Protein AF-A0A4V3IND4-F1 (afdb_monomer_lite)

Foldseek 3Di:
DDDDPVVVVVVVVVVVVVVDPPDDPDDDDDDDDPVVVVVVLVVCCVVVVDPVVSCVVVQDDDDPDDDDDDGHDDDDDDDDDDPVVVVVLVVVCVVVVHDDSVVVVVVVVVVVCVVPVVPD

Secondary structure (DSSP, 8-state):
-PPPHHHHHHHHHHHHHHSS---PPPP-----HHHHHHHHHHHHHHHHSSHHHHHHHHSSS---SSSS--SSSPP-------HHHHHHHHHHHHHTT-S-HHHHHHHHHHHHHHHH----

pLDDT: mean 79.07, std 14.42, range [40.28, 96.0]

Structure (mmCIF, N/CA/C/O backbone):
data_AF-A0A4V3IND4-F1
#
_entry.id   AF-A0A4V3IND4-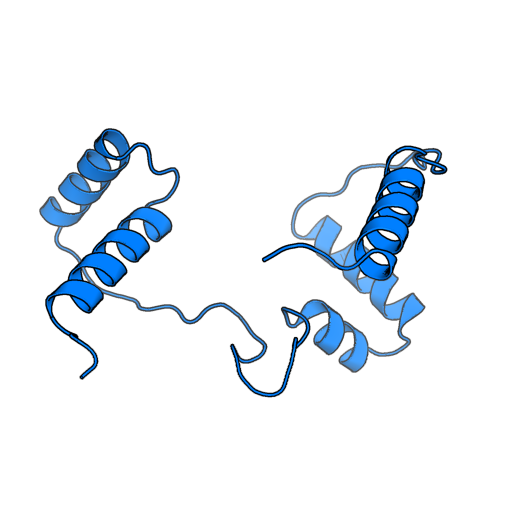F1
#
loop_
_atom_site.group_PDB
_atom_site.id
_atom_site.type_symbol
_atom_site.label_atom_id
_atom_site.label_alt_id
_atom_site.label_comp_id
_atom_site.label_asym_id
_atom_site.label_entity_id
_atom_site.label_seq_id
_atom_site.pdbx_PDB_ins_code
_atom_site.Cartn_x
_atom_site.Cartn_y
_atom_site.Cartn_z
_atom_site.occupancy
_atom_site.B_iso_or_equiv
_atom_site.auth_seq_id
_atom_site.auth_comp_id
_atom_site.auth_asym_id
_atom_site.auth_atom_id
_atom_site.pdbx_PDB_model_num
ATOM 1 N N . MET A 1 1 ? 19.180 -15.871 16.665 1.00 48.81 1 MET A N 1
ATOM 2 C CA . MET A 1 1 ? 19.757 -16.673 15.565 1.00 48.81 1 MET A CA 1
ATOM 3 C C . MET A 1 1 ? 21.044 -16.006 15.119 1.00 48.81 1 MET A C 1
ATOM 5 O O . MET A 1 1 ? 20.999 -14.844 14.740 1.00 48.81 1 MET A O 1
ATOM 9 N N . THR A 1 2 ? 22.182 -16.681 15.240 1.00 72.56 2 THR A N 1
ATOM 10 C CA . THR A 1 2 ? 23.489 -16.170 14.804 1.00 72.56 2 THR A CA 1
ATOM 11 C C . THR A 1 2 ? 23.744 -16.592 13.360 1.00 72.56 2 THR A C 1
ATOM 13 O O . THR A 1 2 ? 23.618 -17.767 13.024 1.00 72.56 2 THR A O 1
ATOM 16 N N . LEU A 1 3 ? 24.062 -15.628 12.493 1.00 77.19 3 LEU A N 1
ATOM 17 C CA . LEU A 1 3 ? 24.389 -15.899 11.093 1.00 77.19 3 LEU A CA 1
ATOM 18 C C . LEU A 1 3 ? 25.654 -16.749 10.976 1.00 77.19 3 LEU A C 1
ATOM 20 O O . LEU A 1 3 ? 26.614 -16.552 11.724 1.00 77.19 3 LEU A O 1
ATOM 24 N N . THR A 1 4 ? 25.664 -17.669 10.011 1.00 89.19 4 THR A N 1
ATOM 25 C CA . THR A 1 4 ? 26.845 -18.488 9.727 1.00 89.19 4 THR A CA 1
ATOM 26 C C . THR A 1 4 ? 27.971 -17.621 9.158 1.00 89.19 4 THR A C 1
ATOM 28 O O . THR A 1 4 ? 27.721 -16.579 8.551 1.00 89.19 4 THR A O 1
ATOM 31 N N . LYS A 1 5 ? 29.232 -18.050 9.305 1.00 83.75 5 LYS A N 1
ATOM 32 C CA . LYS A 1 5 ? 30.391 -17.321 8.747 1.00 83.75 5 LYS A CA 1
ATOM 33 C C . LYS A 1 5 ? 30.275 -17.104 7.232 1.00 83.75 5 LYS A C 1
ATOM 35 O O . LYS A 1 5 ? 30.647 -16.051 6.729 1.00 83.75 5 LYS A O 1
ATOM 40 N N . LYS A 1 6 ? 29.699 -18.077 6.519 1.00 87.56 6 LYS A N 1
ATOM 41 C CA . LYS A 1 6 ? 29.449 -17.997 5.074 1.00 87.56 6 LYS A CA 1
ATOM 42 C C . LYS A 1 6 ? 28.424 -16.914 4.736 1.00 87.56 6 LYS A C 1
ATOM 44 O O . LYS A 1 6 ? 28.612 -16.182 3.769 1.00 87.56 6 LYS A O 1
ATOM 49 N N . ASP A 1 7 ? 27.370 -16.794 5.539 1.00 88.31 7 ASP A N 1
ATOM 50 C CA . ASP A 1 7 ? 26.369 -15.745 5.351 1.00 88.31 7 ASP A CA 1
ATOM 51 C C . ASP A 1 7 ? 26.950 -14.371 5.670 1.00 88.31 7 ASP A C 1
ATOM 53 O O . ASP A 1 7 ? 26.746 -13.440 4.902 1.00 88.31 7 ASP A O 1
ATOM 57 N N . GLN A 1 8 ? 27.736 -14.251 6.744 1.00 87.25 8 GLN A N 1
ATOM 58 C CA . GLN A 1 8 ? 28.424 -13.003 7.091 1.00 87.25 8 GLN A CA 1
ATOM 59 C C . GLN A 1 8 ? 29.329 -12.521 5.955 1.00 87.25 8 GLN A C 1
ATOM 61 O O . GLN A 1 8 ? 29.290 -11.349 5.596 1.00 87.25 8 GLN A O 1
ATOM 66 N N . GLU A 1 9 ? 30.103 -13.419 5.346 1.00 89.94 9 GLU A N 1
ATOM 67 C CA . GLU A 1 9 ? 30.986 -13.056 4.240 1.00 89.94 9 GLU A CA 1
ATOM 68 C C . GLU A 1 9 ? 30.219 -12.742 2.950 1.00 89.94 9 GLU A C 1
ATOM 70 O O . GLU A 1 9 ? 30.574 -11.815 2.224 1.00 89.94 9 GLU A O 1
ATOM 75 N N . ARG A 1 10 ? 29.112 -13.448 2.689 1.00 87.88 10 ARG A N 1
ATOM 76 C CA . ARG A 1 10 ? 28.207 -13.124 1.580 1.00 87.88 10 ARG A CA 1
ATOM 77 C C . ARG A 1 10 ? 27.582 -11.740 1.754 1.00 87.88 10 ARG A C 1
ATOM 79 O O . ARG A 1 10 ? 27.561 -10.973 0.798 1.00 87.88 10 ARG A O 1
ATOM 86 N N . TYR A 1 11 ? 27.094 -11.415 2.951 1.00 89.31 11 TYR A N 1
ATOM 87 C CA . TYR A 1 11 ? 26.534 -10.096 3.242 1.00 89.31 11 TYR A CA 1
ATOM 88 C C . TYR A 1 11 ? 27.591 -9.001 3.169 1.00 89.31 11 TYR A C 1
ATOM 90 O O . TYR A 1 11 ? 27.303 -7.932 2.646 1.00 89.31 11 TYR A O 1
ATOM 98 N N . ARG A 1 12 ? 28.823 -9.286 3.602 1.00 87.69 12 ARG A N 1
ATOM 99 C CA . ARG A 1 12 ? 29.948 -8.359 3.469 1.00 87.69 12 ARG A CA 1
ATOM 100 C C . ARG A 1 12 ? 30.251 -8.027 2.008 1.00 87.69 12 ARG A C 1
ATOM 102 O O . ARG A 1 12 ? 30.333 -6.857 1.671 1.00 87.69 12 ARG A O 1
ATOM 109 N N . ARG A 1 13 ? 30.328 -9.035 1.131 1.00 85.38 13 ARG A N 1
ATOM 110 C CA . ARG A 1 13 ? 30.554 -8.811 -0.310 1.00 85.38 13 ARG A CA 1
ATOM 111 C C . ARG A 1 13 ? 29.417 -8.041 -0.977 1.00 85.38 13 ARG A C 1
ATOM 113 O O . ARG A 1 13 ? 29.670 -7.239 -1.865 1.00 85.38 13 ARG A O 1
ATOM 120 N N . LEU A 1 14 ? 28.170 -8.295 -0.575 1.00 84.88 14 LEU A N 1
ATOM 121 C CA . LEU A 1 14 ? 27.023 -7.533 -1.077 1.00 84.88 14 LEU A CA 1
ATOM 122 C C . LEU A 1 14 ? 27.075 -6.073 -0.613 1.00 84.88 14 LEU A C 1
ATOM 124 O O . LEU A 1 14 ? 26.816 -5.188 -1.414 1.00 84.88 14 LEU A O 1
ATOM 128 N N . ALA A 1 15 ? 27.456 -5.823 0.641 1.00 85.38 15 ALA A N 1
ATOM 129 C CA . ALA A 1 15 ? 27.633 -4.467 1.154 1.00 85.38 15 ALA A CA 1
ATOM 130 C C . ALA A 1 15 ? 28.748 -3.715 0.408 1.00 85.38 15 ALA A C 1
ATOM 132 O O . ALA A 1 15 ? 28.530 -2.594 -0.031 1.00 85.38 15 ALA A O 1
ATOM 133 N N . GLU A 1 16 ? 29.896 -4.355 0.173 1.00 83.75 16 GLU A N 1
ATOM 134 C CA . GLU A 1 16 ? 31.012 -3.765 -0.586 1.00 83.75 16 GLU A CA 1
ATOM 135 C C . GLU A 1 16 ? 30.627 -3.409 -2.036 1.00 83.75 16 GLU A C 1
ATOM 137 O O . GLU A 1 16 ? 31.095 -2.405 -2.568 1.00 83.75 16 GLU A O 1
ATOM 142 N N . LEU A 1 17 ? 29.754 -4.197 -2.677 1.00 76.69 17 LEU A N 1
ATOM 143 C CA . LEU A 1 17 ? 29.242 -3.903 -4.023 1.00 76.69 17 LEU A CA 1
ATOM 144 C C . LEU A 1 17 ? 28.295 -2.694 -4.053 1.00 76.69 17 LEU A C 1
ATOM 146 O O . LEU A 1 17 ? 28.318 -1.938 -5.018 1.00 76.69 17 LEU A O 1
ATOM 150 N N . GLU A 1 18 ? 27.475 -2.510 -3.018 1.00 74.12 18 GLU A N 1
ATOM 151 C CA . GLU A 1 18 ? 26.533 -1.385 -2.913 1.00 74.12 18 GLU A CA 1
ATOM 152 C C . GLU A 1 18 ? 27.230 -0.084 -2.468 1.00 74.12 18 GLU A C 1
ATOM 154 O O . GLU A 1 18 ? 26.861 1.007 -2.901 1.00 74.12 18 GLU A O 1
ATOM 159 N N . GLU A 1 19 ? 28.270 -0.180 -1.631 1.00 77.25 19 GLU A N 1
ATOM 160 C CA . GLU A 1 19 ? 29.057 0.964 -1.143 1.00 77.25 19 GLU A CA 1
ATOM 161 C C . GLU A 1 19 ? 29.993 1.560 -2.206 1.00 77.25 19 GLU A C 1
ATOM 163 O O . GLU A 1 19 ? 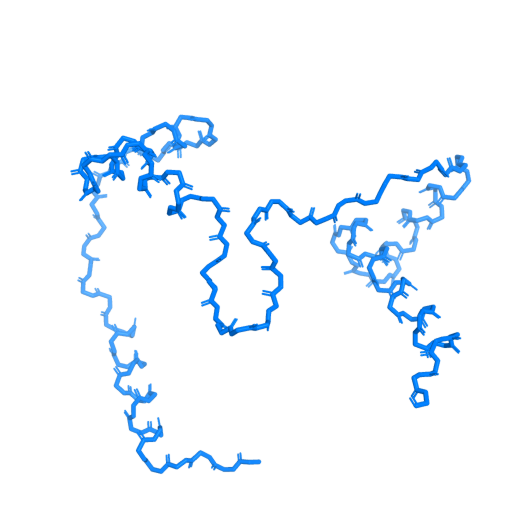30.556 2.641 -2.013 1.00 77.25 19 GLU A O 1
ATOM 168 N N . HIS A 1 20 ? 30.189 0.875 -3.332 1.00 69.56 20 HIS A N 1
ATOM 169 C CA . HIS A 1 20 ? 30.952 1.372 -4.473 1.00 69.56 20 HIS A CA 1
ATOM 170 C C . HIS A 1 20 ? 30.005 1.580 -5.654 1.00 69.56 20 HIS A C 1
ATOM 172 O O . HIS A 1 20 ? 29.852 0.676 -6.479 1.00 69.56 20 HIS A O 1
ATOM 178 N N . PRO A 1 21 ? 29.363 2.761 -5.762 1.00 60.97 21 PRO A N 1
ATOM 179 C CA . PRO A 1 21 ? 28.511 3.085 -6.894 1.00 60.97 21 PRO A CA 1
ATOM 180 C C . PRO A 1 21 ? 29.380 3.233 -8.148 1.00 60.97 21 PRO A C 1
ATOM 182 O O . PRO A 1 21 ? 29.750 4.329 -8.562 1.00 60.97 21 PRO A O 1
ATOM 185 N N . ASN A 1 22 ? 29.701 2.108 -8.781 1.00 63.91 22 ASN A N 1
ATOM 186 C CA . ASN A 1 22 ? 30.363 2.040 -10.079 1.00 63.91 22 ASN A CA 1
ATOM 187 C C . ASN A 1 22 ? 29.332 2.303 -11.186 1.00 63.91 22 ASN A C 1
ATOM 189 O O . ASN A 1 22 ? 29.144 1.501 -12.097 1.00 63.91 22 ASN A O 1
ATOM 193 N N . GLY A 1 23 ? 28.621 3.420 -11.065 1.00 59.72 23 GLY A N 1
ATOM 194 C CA . GLY A 1 23 ? 27.617 3.869 -12.010 1.00 59.72 23 GLY A CA 1
ATOM 195 C C . GLY A 1 23 ? 27.727 5.373 -12.162 1.00 59.72 23 GLY A C 1
ATOM 196 O O . GLY A 1 23 ? 27.299 6.130 -11.295 1.00 59.72 23 GLY A O 1
ATOM 197 N N . THR A 1 24 ? 28.299 5.828 -13.271 1.00 66.25 24 THR A N 1
ATOM 198 C CA . THR A 1 24 ? 28.072 7.198 -13.721 1.00 66.25 24 THR A CA 1
ATOM 199 C C . THR A 1 24 ? 26.609 7.306 -14.124 1.00 66.25 24 THR A C 1
ATOM 201 O O . THR A 1 24 ? 26.147 6.581 -15.006 1.00 66.25 24 THR A O 1
ATOM 204 N N . SER A 1 25 ? 25.866 8.189 -13.453 1.00 62.28 25 SER A N 1
ATOM 205 C CA . SER A 1 25 ? 24.480 8.460 -13.829 1.00 62.28 25 SER A CA 1
ATOM 206 C C . SER A 1 25 ? 24.460 8.916 -15.284 1.00 62.28 25 SER A C 1
ATOM 208 O O . SER A 1 25 ? 25.161 9.859 -15.659 1.00 62.28 25 SER A O 1
ATOM 210 N N . THR A 1 26 ? 23.709 8.211 -16.119 1.00 66.56 26 THR A N 1
ATOM 211 C CA . THR A 1 26 ? 23.536 8.595 -17.516 1.00 66.56 26 THR A CA 1
ATOM 212 C C . THR A 1 26 ? 22.709 9.874 -17.530 1.00 66.56 26 THR A C 1
ATOM 214 O O . THR A 1 26 ? 21.646 9.944 -16.915 1.00 66.56 26 THR A O 1
ATOM 217 N N . THR A 1 27 ? 23.208 10.918 -18.186 1.00 72.50 27 THR A N 1
ATOM 218 C CA . THR A 1 27 ? 22.450 12.158 -18.369 1.00 72.50 27 THR A CA 1
ATOM 219 C C . THR A 1 27 ? 21.203 11.863 -19.195 1.00 72.50 27 THR A C 1
ATOM 221 O O . THR A 1 27 ? 21.321 11.300 -20.283 1.00 72.50 27 THR A O 1
ATOM 224 N N . GLY A 1 28 ? 20.031 12.253 -18.702 1.00 73.12 28 GLY A N 1
ATOM 225 C CA . GLY A 1 28 ? 18.761 12.049 -19.388 1.00 73.12 28 GLY A CA 1
ATOM 226 C C . GLY A 1 28 ? 17.637 12.852 -18.747 1.00 73.12 28 GLY A C 1
ATOM 227 O O . GLY A 1 28 ? 17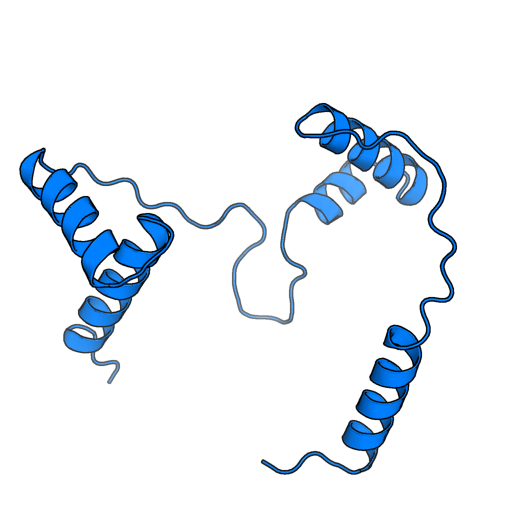.755 13.312 -17.608 1.00 73.12 28 GLY A O 1
ATOM 228 N N . GLU A 1 29 ? 16.550 13.030 -19.491 1.00 77.19 29 GLU A N 1
ATOM 229 C CA . GLU A 1 29 ? 15.323 13.618 -18.965 1.00 77.19 29 GLU A CA 1
ATOM 230 C C . GLU A 1 29 ? 14.587 12.593 -18.095 1.00 77.19 29 GLU A C 1
ATOM 232 O O . GLU A 1 29 ? 14.474 11.412 -18.426 1.00 77.19 29 GLU A O 1
ATOM 237 N N . SER A 1 30 ? 14.114 13.038 -16.931 1.00 76.75 30 SER A N 1
ATOM 238 C CA . SER A 1 30 ? 13.320 12.192 -16.044 1.00 76.75 30 SER A CA 1
ATOM 239 C C . SER A 1 30 ? 11.857 12.262 -16.463 1.00 76.75 30 SER A C 1
ATOM 241 O O . SER A 1 30 ? 11.192 13.264 -16.218 1.00 76.75 30 SER A O 1
ATOM 243 N N . HIS A 1 31 ? 11.347 11.188 -17.059 1.00 79.56 31 HIS A N 1
ATOM 244 C CA . HIS A 1 31 ? 9.923 11.062 -17.373 1.00 79.56 31 HIS A CA 1
ATOM 245 C C . HIS A 1 31 ? 9.144 10.576 -16.146 1.00 79.56 31 HIS A C 1
ATOM 247 O O . HIS A 1 31 ? 9.693 9.898 -15.268 1.00 79.56 31 HIS A O 1
ATOM 253 N N . HIS A 1 32 ? 7.857 10.915 -16.060 1.00 76.12 32 HIS A N 1
ATOM 254 C CA . HIS A 1 32 ? 7.008 10.603 -14.906 1.00 76.12 32 HIS A CA 1
ATOM 255 C C . HIS A 1 32 ? 5.654 10.032 -15.343 1.00 76.12 32 HIS A C 1
ATOM 257 O O . HIS A 1 32 ? 5.193 10.265 -16.458 1.00 76.12 32 HIS A O 1
ATOM 263 N N . GLY A 1 33 ? 5.002 9.285 -14.448 1.00 79.88 33 GLY A N 1
ATOM 264 C CA . GLY A 1 33 ? 3.650 8.770 -14.674 1.00 79.88 33 GLY A CA 1
ATOM 265 C C . GLY A 1 33 ? 3.540 7.866 -15.905 1.00 79.88 33 GLY A C 1
ATOM 266 O O . GLY A 1 33 ? 4.361 6.969 -16.103 1.00 79.88 33 GLY A O 1
ATOM 267 N N . ASP A 1 34 ? 2.513 8.101 -16.719 1.00 76.75 34 ASP A N 1
ATOM 268 C CA . ASP A 1 34 ? 2.187 7.266 -17.881 1.00 76.75 34 ASP A CA 1
ATOM 269 C C . ASP A 1 34 ? 3.297 7.265 -18.942 1.00 76.75 34 ASP A C 1
ATOM 271 O O . ASP A 1 34 ? 3.538 6.250 -19.595 1.00 76.75 34 ASP A O 1
ATOM 275 N N . GLU A 1 35 ? 4.026 8.373 -19.067 1.00 76.56 35 GLU A N 1
ATOM 276 C CA . GLU A 1 35 ? 5.134 8.518 -20.010 1.00 76.56 35 GLU A CA 1
ATOM 277 C C . GLU A 1 35 ? 6.332 7.645 -19.609 1.00 76.56 35 GLU A C 1
ATOM 279 O O . GLU A 1 35 ? 6.855 6.879 -20.420 1.00 76.56 35 GLU A O 1
ATOM 284 N N . ALA A 1 36 ? 6.701 7.652 -18.324 1.00 82.69 36 ALA A N 1
ATOM 285 C CA . ALA A 1 36 ? 7.710 6.736 -17.792 1.00 82.69 36 ALA A CA 1
ATOM 286 C C . ALA A 1 36 ? 7.287 5.267 -17.918 1.00 82.69 36 ALA A C 1
ATOM 288 O O . ALA A 1 36 ? 8.114 4.406 -18.223 1.00 82.69 36 ALA A O 1
ATOM 289 N N . ALA A 1 37 ? 6.001 4.969 -17.709 1.00 80.56 37 ALA A N 1
ATOM 290 C CA . ALA A 1 37 ? 5.483 3.614 -17.860 1.00 80.56 37 ALA A CA 1
ATOM 291 C C . ALA A 1 37 ? 5.572 3.121 -19.316 1.00 80.56 37 ALA A C 1
ATOM 293 O O . ALA A 1 37 ? 5.886 1.950 -19.544 1.00 80.56 37 ALA A O 1
ATOM 294 N N . ALA A 1 38 ? 5.336 3.999 -20.295 1.00 84.12 38 ALA A N 1
ATOM 295 C CA . ALA A 1 38 ? 5.469 3.682 -21.715 1.00 84.12 38 ALA A CA 1
ATOM 296 C C . ALA A 1 38 ? 6.933 3.429 -22.113 1.00 84.12 38 ALA A C 1
ATOM 298 O O . ALA A 1 38 ? 7.229 2.403 -22.727 1.00 84.12 38 ALA A O 1
ATOM 299 N N . ILE A 1 39 ? 7.855 4.303 -21.694 1.00 84.81 39 ILE A N 1
ATOM 300 C CA . ILE A 1 39 ? 9.296 4.158 -21.965 1.00 84.81 39 ILE A CA 1
ATOM 301 C C . ILE A 1 39 ? 9.845 2.884 -21.311 1.00 84.81 39 ILE A C 1
ATOM 303 O O . ILE A 1 39 ? 10.535 2.094 -21.956 1.00 84.81 39 ILE A O 1
ATOM 307 N N . GLY A 1 40 ? 9.482 2.630 -20.051 1.00 82.31 40 GLY A N 1
ATOM 308 C CA . GLY A 1 40 ? 9.878 1.415 -19.341 1.00 82.31 40 GLY A CA 1
ATOM 309 C C . GLY A 1 40 ? 9.349 0.140 -20.002 1.00 82.31 40 GLY A C 1
ATOM 310 O O . GLY A 1 40 ? 10.076 -0.847 -20.102 1.00 82.31 40 GLY A O 1
ATOM 311 N N . ARG A 1 41 ? 8.108 0.153 -20.511 1.00 83.81 41 ARG A N 1
ATOM 312 C CA . ARG A 1 41 ? 7.552 -0.971 -21.285 1.00 83.81 41 ARG A CA 1
ATOM 313 C C . ARG A 1 41 ? 8.316 -1.220 -22.577 1.00 83.81 41 ARG A C 1
ATOM 315 O O . ARG A 1 41 ? 8.604 -2.375 -22.869 1.00 83.81 41 ARG A O 1
ATOM 322 N N . HIS A 1 42 ? 8.663 -0.166 -23.311 1.00 86.69 42 HIS A N 1
ATOM 323 C CA . HIS A 1 42 ? 9.438 -0.281 -24.546 1.00 86.69 42 HIS A CA 1
ATOM 324 C C . HIS A 1 42 ? 10.813 -0.914 -24.293 1.00 86.69 42 HIS A C 1
ATOM 326 O O . HIS A 1 42 ? 11.173 -1.887 -24.948 1.00 86.69 42 HIS A O 1
ATOM 332 N N . LEU A 1 43 ? 11.532 -0.440 -23.272 1.00 86.25 43 LEU A N 1
ATOM 333 C CA . LEU A 1 43 ? 12.816 -1.010 -22.844 1.00 86.25 43 LEU A CA 1
ATOM 334 C C . LEU A 1 43 ? 12.712 -2.499 -22.488 1.00 86.25 43 LEU A C 1
ATOM 336 O O . LEU A 1 43 ? 13.552 -3.309 -22.877 1.00 86.25 43 LEU A O 1
ATOM 340 N N . LEU A 1 44 ? 11.668 -2.878 -21.748 1.00 86.12 44 LEU A N 1
ATOM 341 C CA . LEU A 1 44 ? 11.437 -4.277 -21.394 1.00 86.12 44 LEU A CA 1
ATOM 342 C C . LEU A 1 44 ? 11.091 -5.126 -22.618 1.00 86.12 44 LEU A C 1
ATOM 344 O O . LEU A 1 44 ? 11.485 -6.289 -22.672 1.00 86.12 44 LEU A O 1
ATOM 348 N N . LEU A 1 45 ? 10.376 -4.570 -23.594 1.00 89.69 45 LEU A N 1
ATOM 349 C CA . LEU A 1 45 ? 10.043 -5.269 -24.830 1.00 89.69 45 LEU A CA 1
ATOM 350 C C . LEU A 1 45 ? 11.289 -5.524 -25.679 1.00 89.69 45 LEU A C 1
ATOM 352 O O . LEU A 1 45 ? 11.460 -6.640 -26.166 1.00 89.69 45 LEU A O 1
ATOM 356 N N . GLU A 1 46 ? 12.186 -4.544 -25.788 1.00 87.94 46 GLU A N 1
ATOM 357 C CA . GLU A 1 46 ? 13.481 -4.707 -26.459 1.00 87.94 46 GLU A CA 1
ATOM 358 C C . GLU A 1 46 ? 14.348 -5.776 -25.783 1.00 87.94 46 GLU A C 1
ATOM 360 O O . GLU A 1 46 ? 14.965 -6.596 -26.460 1.00 87.94 46 GLU A O 1
ATOM 365 N N . ALA A 1 47 ? 14.361 -5.814 -24.448 1.00 87.50 47 ALA A N 1
ATOM 366 C CA . ALA A 1 47 ? 15.175 -6.765 -23.693 1.00 87.50 47 ALA A CA 1
ATOM 367 C C . ALA A 1 47 ? 14.598 -8.193 -23.664 1.00 87.50 47 ALA A C 1
ATOM 369 O O . ALA A 1 47 ? 15.350 -9.167 -23.667 1.00 87.50 47 ALA A O 1
ATOM 370 N N . LEU A 1 48 ? 13.270 -8.334 -23.586 1.00 86.56 48 LEU A N 1
ATOM 371 C CA . LEU A 1 48 ? 12.587 -9.620 -23.383 1.00 86.56 48 LEU A CA 1
ATOM 372 C C . LEU A 1 48 ? 11.980 -10.201 -24.669 1.00 86.56 48 LEU A C 1
ATOM 374 O O . LEU A 1 48 ? 11.564 -11.361 -24.678 1.00 86.56 48 LEU A O 1
ATOM 378 N N . GLY A 1 49 ? 11.887 -9.407 -25.738 1.00 87.69 49 GLY A N 1
ATOM 379 C CA . GLY A 1 49 ? 11.490 -9.833 -27.081 1.00 87.69 49 GLY A CA 1
ATOM 380 C C . GLY A 1 49 ? 10.018 -10.226 -27.262 1.00 87.69 49 GLY A C 1
ATOM 381 O O . GLY A 1 49 ? 9.640 -10.657 -28.348 1.00 87.69 49 GLY A O 1
ATOM 382 N N . SER A 1 50 ? 9.169 -10.122 -26.231 1.00 88.25 50 SER A N 1
ATOM 383 C CA . SER A 1 50 ? 7.733 -10.409 -26.358 1.00 88.25 50 SER A CA 1
ATOM 384 C C . SER A 1 50 ? 6.872 -9.695 -25.316 1.00 88.25 50 SER A C 1
ATOM 386 O O . SER A 1 50 ? 7.216 -9.636 -24.135 1.00 88.25 50 SER A O 1
ATOM 388 N N . GLU A 1 51 ? 5.688 -9.247 -25.736 1.00 84.44 51 GLU A N 1
ATOM 389 C CA . GLU A 1 51 ? 4.696 -8.597 -24.864 1.00 84.44 51 GLU A CA 1
ATOM 390 C C . GLU A 1 51 ? 4.249 -9.497 -23.701 1.00 84.44 51 GLU A C 1
ATOM 392 O O . GLU A 1 51 ? 4.016 -9.033 -22.587 1.00 84.44 51 GLU A O 1
ATOM 397 N N . ALA A 1 52 ? 4.190 -10.815 -23.917 1.00 80.19 52 ALA A N 1
ATOM 398 C CA . ALA A 1 52 ? 3.849 -11.774 -22.868 1.00 80.19 52 ALA A CA 1
ATOM 399 C C . ALA A 1 52 ? 4.916 -11.830 -21.758 1.00 80.19 52 ALA A C 1
ATOM 401 O O . ALA A 1 52 ? 4.580 -11.927 -20.574 1.00 80.19 52 ALA A O 1
ATOM 402 N N . ALA A 1 53 ? 6.201 -11.745 -22.119 1.00 78.19 53 ALA A N 1
ATOM 403 C CA . ALA A 1 53 ? 7.295 -11.699 -21.154 1.00 78.19 53 ALA A CA 1
ATOM 404 C C . ALA A 1 53 ? 7.323 -10.363 -20.399 1.00 78.19 53 ALA A C 1
ATOM 406 O O . ALA A 1 53 ? 7.525 -10.357 -19.184 1.00 78.19 53 ALA A O 1
ATOM 407 N N . VAL A 1 54 ? 7.035 -9.255 -21.087 1.00 81.31 54 VAL A N 1
ATOM 408 C CA . VAL A 1 54 ? 6.892 -7.927 -20.474 1.00 81.31 54 VAL A CA 1
ATOM 409 C C . VAL A 1 54 ? 5.731 -7.911 -19.480 1.00 81.31 54 VAL A C 1
ATOM 411 O O . VAL A 1 54 ? 5.910 -7.518 -18.330 1.00 81.31 54 VAL A O 1
ATOM 414 N N . ALA A 1 55 ? 4.560 -8.423 -19.861 1.00 77.88 55 ALA A N 1
ATOM 415 C CA . ALA A 1 55 ? 3.407 -8.525 -18.969 1.00 77.88 55 ALA A CA 1
ATOM 416 C C . ALA A 1 55 ? 3.689 -9.415 -17.749 1.00 77.88 55 ALA A C 1
ATOM 418 O O . ALA A 1 55 ? 3.253 -9.095 -16.646 1.00 77.88 55 ALA A O 1
ATOM 419 N N . LYS A 1 56 ? 4.459 -10.498 -17.911 1.00 74.00 56 LYS A N 1
ATOM 420 C CA . LYS A 1 56 ? 4.897 -11.351 -16.796 1.00 74.00 56 LYS A CA 1
ATOM 421 C C . LYS A 1 56 ? 5.892 -10.641 -15.870 1.00 74.00 56 LYS A C 1
ATOM 423 O O . LYS A 1 56 ? 5.816 -10.829 -14.660 1.00 74.00 56 LYS A O 1
ATOM 428 N N . ALA A 1 57 ? 6.802 -9.839 -16.421 1.00 73.12 57 ALA A N 1
ATOM 429 C CA . ALA A 1 57 ? 7.785 -9.076 -15.654 1.00 73.12 57 ALA A CA 1
ATOM 430 C C . ALA A 1 57 ? 7.149 -7.895 -14.897 1.00 73.12 57 ALA A C 1
ATOM 432 O O . ALA A 1 57 ? 7.504 -7.635 -13.751 1.00 73.12 57 ALA A O 1
ATOM 433 N N . ILE A 1 58 ? 6.180 -7.210 -15.514 1.00 74.75 58 ILE A N 1
ATOM 434 C CA . ILE A 1 58 ? 5.447 -6.080 -14.919 1.00 74.75 58 ILE A CA 1
ATOM 435 C C . ILE A 1 58 ? 4.325 -6.564 -13.986 1.00 74.75 58 ILE A C 1
ATOM 437 O O . ILE A 1 58 ? 3.983 -5.887 -13.019 1.00 74.75 58 ILE A O 1
ATOM 441 N N . GLY A 1 59 ? 3.750 -7.739 -14.260 1.00 66.94 59 GLY A N 1
ATOM 442 C CA . GLY A 1 59 ? 2.524 -8.271 -13.652 1.00 66.94 59 GLY A CA 1
ATOM 443 C C . GLY A 1 59 ? 2.577 -8.593 -12.155 1.00 66.94 59 GLY A C 1
ATOM 444 O O . GLY A 1 59 ? 1.583 -9.065 -11.602 1.00 66.94 59 GLY A O 1
ATOM 445 N N . GLY A 1 60 ? 3.692 -8.325 -11.474 1.00 63.47 60 GLY A N 1
ATOM 446 C CA . GLY A 1 60 ? 3.738 -8.253 -10.016 1.00 63.47 60 GLY A CA 1
ATOM 447 C C . GLY A 1 60 ? 4.949 -8.920 -9.371 1.00 63.47 60 GLY A C 1
ATOM 448 O O . GLY A 1 60 ? 5.900 -9.331 -10.031 1.00 63.47 60 GLY A O 1
ATOM 449 N N . ARG A 1 61 ? 4.888 -9.004 -8.033 1.00 49.25 61 ARG A N 1
ATOM 450 C CA . ARG A 1 61 ? 5.962 -9.474 -7.145 1.00 49.25 61 ARG A CA 1
ATOM 451 C C . ARG A 1 61 ? 6.525 -10.830 -7.613 1.00 49.25 61 ARG A C 1
ATOM 453 O O . ARG A 1 61 ? 5.736 -11.747 -7.854 1.00 49.25 61 ARG A O 1
ATOM 460 N N . PRO A 1 62 ? 7.858 -10.992 -7.695 1.00 53.28 62 PRO A N 1
ATOM 461 C CA . PRO A 1 62 ? 8.472 -12.290 -7.954 1.00 53.28 62 PRO A CA 1
ATOM 462 C C . PRO A 1 62 ? 7.998 -13.318 -6.919 1.00 53.28 62 PRO A C 1
ATOM 464 O O . PRO A 1 62 ? 8.023 -13.043 -5.717 1.00 53.28 62 PRO A O 1
ATOM 467 N N . SER A 1 63 ? 7.552 -14.490 -7.380 1.00 47.84 63 SER A N 1
ATOM 468 C CA . SER A 1 63 ? 7.140 -15.586 -6.499 1.00 47.84 63 SER A CA 1
ATOM 469 C C . SER A 1 63 ? 8.368 -16.120 -5.759 1.00 47.84 63 SER A C 1
ATOM 471 O O . SER A 1 63 ? 9.205 -16.820 -6.326 1.00 47.84 63 SER A O 1
ATOM 473 N N . LEU A 1 64 ? 8.489 -15.768 -4.479 1.00 52.06 64 LEU A N 1
ATOM 474 C CA . LEU A 1 64 ? 9.456 -16.365 -3.565 1.00 52.06 64 LEU A CA 1
ATOM 475 C C . LEU A 1 64 ? 8.807 -17.587 -2.904 1.00 52.06 64 LEU A C 1
ATOM 477 O O . LEU A 1 64 ? 8.409 -17.549 -1.745 1.00 52.06 64 LEU A O 1
ATOM 481 N N . GLY A 1 65 ? 8.692 -18.676 -3.663 1.00 40.28 65 GLY A N 1
ATOM 482 C CA . GLY A 1 65 ? 8.347 -19.993 -3.129 1.00 40.28 65 GLY A CA 1
ATOM 483 C C . GLY A 1 65 ? 6.867 -20.379 -3.191 1.00 40.28 65 GLY A C 1
ATOM 484 O O . GLY A 1 65 ? 5.970 -19.563 -3.389 1.00 40.28 65 GLY A O 1
ATOM 485 N N . HIS A 1 66 ? 6.643 -21.685 -3.025 1.00 45.81 66 HIS A N 1
ATOM 486 C CA . HIS A 1 66 ? 5.408 -22.419 -3.323 1.00 45.81 66 HIS A CA 1
ATOM 487 C C . HIS A 1 66 ? 4.149 -22.031 -2.541 1.00 45.81 66 HIS A C 1
ATOM 489 O O . HIS A 1 66 ? 3.110 -22.637 -2.758 1.00 45.81 66 HIS A O 1
ATOM 495 N N . ASN A 1 67 ? 4.197 -21.025 -1.678 1.00 53.06 67 ASN A N 1
ATOM 496 C CA . ASN A 1 67 ? 3.033 -20.511 -0.980 1.00 53.06 67 ASN A CA 1
ATOM 497 C C . ASN A 1 67 ? 3.312 -19.057 -0.630 1.00 53.06 67 ASN A C 1
ATOM 499 O O . ASN A 1 67 ? 4.087 -18.814 0.289 1.00 53.06 67 ASN A O 1
ATOM 503 N N . THR A 1 68 ? 2.718 -18.104 -1.351 1.00 48.53 68 THR A N 1
ATOM 504 C CA . THR A 1 68 ? 2.101 -16.873 -0.811 1.00 48.53 68 THR A CA 1
ATOM 505 C C . THR A 1 68 ? 1.882 -15.824 -1.903 1.00 48.53 68 THR A C 1
ATOM 507 O O . THR A 1 68 ? 2.769 -15.545 -2.699 1.00 48.53 68 THR A O 1
ATOM 510 N N . ALA A 1 69 ? 0.685 -15.228 -1.865 1.00 46.25 69 ALA A N 1
ATOM 511 C CA . ALA A 1 69 ? 0.215 -14.076 -2.636 1.00 46.25 69 ALA A CA 1
ATOM 512 C C . ALA A 1 69 ? 0.334 -14.219 -4.163 1.00 46.25 69 ALA A C 1
ATOM 514 O O . ALA A 1 69 ? 1.382 -13.985 -4.759 1.00 46.25 69 ALA A O 1
ATOM 515 N N . GLY A 1 70 ? -0.786 -14.585 -4.792 1.00 45.03 70 GLY A N 1
ATOM 516 C CA . GLY A 1 70 ? -0.905 -14.651 -6.243 1.00 45.03 70 GLY A CA 1
ATOM 517 C C . GLY A 1 70 ? -0.423 -13.371 -6.930 1.00 45.03 70 GLY A C 1
ATOM 518 O O . GLY A 1 70 ? -0.580 -12.267 -6.410 1.00 45.03 70 GLY A O 1
ATOM 519 N N . HIS A 1 71 ? 0.173 -13.555 -8.106 1.00 43.19 71 HIS A N 1
ATOM 520 C CA . HIS A 1 71 ? 0.470 -12.482 -9.046 1.00 43.19 71 HIS A CA 1
ATOM 521 C C . HIS A 1 71 ? -0.767 -11.594 -9.266 1.00 43.19 71 HIS A C 1
ATOM 523 O O . HIS A 1 71 ? -1.873 -12.109 -9.439 1.00 43.19 71 HIS A O 1
ATOM 529 N N . GLY A 1 72 ? -0.576 -10.272 -9.267 1.00 54.28 72 GLY A N 1
ATOM 530 C CA . GLY A 1 72 ? -1.637 -9.293 -9.504 1.00 54.28 72 GLY A CA 1
ATOM 531 C C . GLY A 1 72 ? -1.710 -8.171 -8.467 1.00 54.28 72 GLY A C 1
ATOM 532 O O . GLY A 1 72 ? -0.948 -8.115 -7.501 1.00 54.28 72 GLY A O 1
ATOM 533 N N . SER A 1 73 ? -2.639 -7.241 -8.696 1.00 57.50 73 SER A N 1
ATOM 534 C CA . SER A 1 73 ? -2.956 -6.149 -7.773 1.00 57.50 73 SER A CA 1
ATOM 535 C C . SER A 1 73 ? -3.349 -6.686 -6.396 1.00 57.50 73 SER A C 1
ATOM 537 O O . SER A 1 73 ? -4.102 -7.658 -6.314 1.00 57.50 73 SER A O 1
ATOM 539 N N . SER A 1 74 ? -2.910 -6.020 -5.324 1.00 67.38 74 SER A N 1
ATOM 540 C CA . SER A 1 74 ? -3.316 -6.349 -3.955 1.00 67.38 74 SER A CA 1
ATOM 541 C C . SER A 1 74 ? -4.843 -6.511 -3.849 1.00 67.38 74 SER A C 1
ATOM 543 O O . SER A 1 74 ? -5.576 -5.637 -4.332 1.00 67.38 74 SER A O 1
ATOM 545 N N . PRO A 1 75 ? -5.348 -7.588 -3.212 1.00 79.75 75 PRO A N 1
ATOM 546 C CA . PRO A 1 75 ? -6.778 -7.768 -2.996 1.00 79.75 75 PRO A CA 1
ATOM 547 C C . PRO A 1 75 ? -7.387 -6.534 -2.326 1.00 79.75 75 PRO A C 1
ATOM 549 O O . PRO A 1 75 ? -6.853 -6.024 -1.342 1.00 79.75 75 PRO A O 1
ATOM 552 N N . THR A 1 76 ? -8.495 -6.037 -2.876 1.00 86.56 76 THR A N 1
ATOM 553 C CA . THR A 1 76 ? -9.150 -4.813 -2.399 1.00 86.56 76 THR A CA 1
ATOM 554 C C . THR A 1 76 ? -10.530 -5.138 -1.850 1.00 86.56 76 THR A C 1
ATOM 556 O O . THR A 1 76 ? -11.350 -5.739 -2.540 1.00 86.56 76 THR A O 1
ATOM 559 N N . ILE A 1 77 ? -10.808 -4.686 -0.628 1.00 86.69 77 ILE A N 1
ATOM 560 C CA . ILE A 1 77 ? -12.134 -4.765 -0.010 1.00 86.69 77 ILE A CA 1
ATOM 561 C C . ILE A 1 77 ? -12.774 -3.376 -0.097 1.00 86.69 77 ILE A C 1
ATOM 563 O O . ILE A 1 77 ? -12.201 -2.396 0.376 1.00 86.69 77 ILE A O 1
ATOM 567 N N . ARG A 1 78 ? -13.958 -3.276 -0.714 1.00 91.50 78 ARG A N 1
ATOM 568 C CA . ARG A 1 78 ? -14.737 -2.028 -0.780 1.00 91.50 78 ARG A CA 1
ATOM 569 C C . ARG A 1 78 ? -15.884 -2.088 0.219 1.00 91.50 78 ARG A C 1
ATOM 571 O O . ARG A 1 78 ? -16.721 -2.980 0.133 1.00 91.50 78 ARG A O 1
ATOM 578 N N . VAL A 1 79 ? -15.941 -1.120 1.130 1.00 91.75 79 VAL A N 1
ATOM 579 C CA . VAL A 1 79 ? -16.982 -1.023 2.162 1.00 91.75 79 VAL A CA 1
ATOM 580 C C . VAL A 1 79 ? -17.547 0.393 2.179 1.00 91.75 79 VAL A C 1
ATOM 582 O O . VAL A 1 79 ? -16.819 1.362 1.963 1.00 91.75 79 VAL A O 1
ATOM 585 N N . ARG A 1 80 ? -18.856 0.516 2.414 1.00 94.56 80 ARG A N 1
ATOM 586 C CA . ARG A 1 80 ? -19.496 1.810 2.669 1.00 94.56 80 ARG A CA 1
ATOM 587 C C . ARG A 1 80 ? -19.335 2.164 4.142 1.00 94.56 80 ARG A C 1
ATOM 589 O O . ARG A 1 80 ? -19.642 1.344 4.999 1.00 94.56 80 ARG A O 1
ATOM 596 N N . VAL A 1 81 ? -18.904 3.388 4.407 1.00 92.12 81 VAL A N 1
ATOM 597 C CA . VAL A 1 81 ? -18.804 3.958 5.754 1.00 92.12 81 VAL A CA 1
ATOM 598 C C . VAL A 1 81 ? -19.726 5.165 5.861 1.00 92.12 81 VAL A C 1
ATOM 600 O O . VAL A 1 81 ? -20.020 5.815 4.853 1.00 92.12 81 VAL A O 1
ATOM 603 N N . THR A 1 82 ? -20.204 5.457 7.065 1.00 96.00 82 THR A N 1
ATOM 604 C CA . THR A 1 82 ? -20.967 6.682 7.326 1.00 96.00 82 THR A CA 1
ATOM 605 C C . THR A 1 82 ? -20.051 7.910 7.269 1.00 96.00 82 THR A C 1
ATOM 607 O O . THR A 1 82 ? -18.825 7.799 7.338 1.00 96.00 82 THR A O 1
ATOM 610 N N . ALA A 1 83 ? -20.642 9.104 7.157 1.00 93.75 83 ALA A N 1
ATOM 611 C CA . ALA A 1 83 ? -19.881 10.354 7.191 1.00 93.75 83 ALA A CA 1
ATOM 612 C C . ALA A 1 83 ? -19.104 10.513 8.511 1.00 93.75 83 ALA A C 1
ATOM 614 O O . ALA A 1 83 ? -17.910 10.800 8.478 1.00 93.75 83 ALA A O 1
ATOM 615 N N . SER A 1 84 ? -19.745 10.207 9.645 1.00 94.62 84 SER A N 1
ATOM 616 C CA . SER A 1 84 ? -19.108 10.248 10.967 1.00 94.62 84 SER A CA 1
ATOM 617 C C . SER A 1 84 ? -17.898 9.316 11.061 1.00 94.62 84 SER A C 1
ATOM 619 O O . SER A 1 84 ? -16.819 9.739 11.456 1.00 94.62 84 SER A O 1
ATOM 621 N N . GLN A 1 85 ? -18.024 8.074 10.583 1.00 92.19 85 GLN A N 1
ATOM 622 C CA . GLN A 1 85 ? -16.918 7.113 10.580 1.00 92.19 85 GLN A CA 1
ATOM 623 C C . GLN A 1 85 ? -15.725 7.604 9.752 1.00 92.19 85 GLN A C 1
ATOM 625 O O . GLN A 1 85 ? -14.576 7.318 10.081 1.00 92.19 85 GLN A O 1
ATOM 630 N N . ARG A 1 86 ? -15.971 8.350 8.670 1.00 92.25 86 ARG A N 1
ATOM 631 C CA . ARG A 1 86 ? -14.899 8.914 7.842 1.00 92.25 86 ARG A CA 1
ATOM 632 C C . ARG A 1 86 ? -14.141 10.038 8.555 1.00 92.25 86 ARG A C 1
ATOM 634 O O . ARG A 1 86 ? -12.919 10.137 8.413 1.00 92.25 86 ARG A O 1
ATOM 641 N N . GLU A 1 87 ? -14.844 10.862 9.322 1.00 93.75 87 GLU A N 1
ATOM 642 C CA . GLU A 1 87 ? -14.236 11.890 10.174 1.00 93.75 87 GLU A CA 1
ATOM 643 C C . GLU A 1 87 ? -13.422 11.251 11.308 1.00 93.75 87 GLU A C 1
ATOM 645 O O . GLU A 1 87 ? -12.268 11.631 11.534 1.00 93.75 87 GLU A O 1
ATOM 650 N N . ASP A 1 88 ? -13.964 10.205 11.936 1.00 92.62 88 ASP A N 1
ATOM 651 C CA . ASP A 1 88 ? -13.283 9.437 12.980 1.00 92.62 88 ASP A CA 1
ATOM 652 C C . ASP A 1 88 ? -11.982 8.803 12.463 1.00 92.62 88 ASP A C 1
ATOM 654 O O . ASP A 1 88 ? -10.940 8.915 13.108 1.00 92.62 88 ASP A O 1
ATOM 658 N N . ILE A 1 89 ? -12.000 8.205 11.262 1.00 91.88 89 ILE A N 1
ATOM 659 C CA . ILE A 1 89 ? -10.808 7.644 10.597 1.00 91.88 89 ILE A CA 1
ATOM 660 C C . ILE A 1 89 ? -9.742 8.724 10.382 1.00 91.88 89 ILE A C 1
ATOM 662 O O . ILE A 1 89 ? -8.559 8.495 10.639 1.00 91.88 89 ILE A O 1
ATOM 666 N N . THR A 1 90 ? -10.148 9.913 9.934 1.00 90.94 90 THR A N 1
AT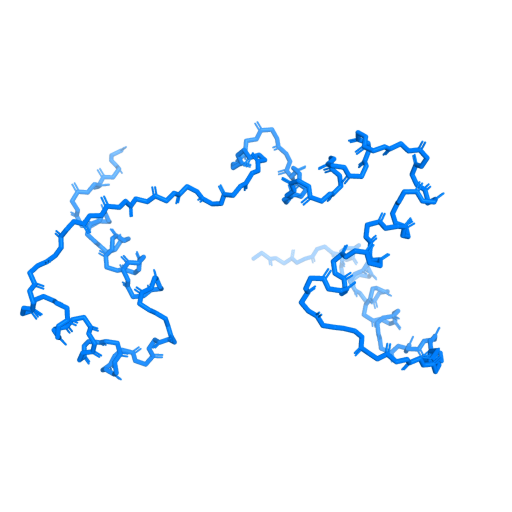OM 667 C CA . THR A 1 90 ? -9.217 11.022 9.686 1.00 90.94 90 THR A CA 1
ATOM 668 C C . THR A 1 90 ? -8.575 11.492 10.990 1.00 90.94 90 THR A C 1
ATOM 670 O O . THR A 1 90 ? -7.356 11.652 11.064 1.00 90.94 90 THR A O 1
ATOM 673 N N . THR A 1 91 ? -9.376 11.635 12.044 1.00 91.88 91 THR A N 1
ATOM 674 C CA . THR A 1 91 ? -8.909 12.013 13.384 1.00 91.88 91 THR A CA 1
ATOM 675 C C . THR A 1 91 ? -7.954 10.966 13.957 1.00 91.88 91 THR A C 1
ATOM 677 O O . THR A 1 91 ? -6.877 11.295 14.464 1.00 91.88 91 THR A O 1
ATOM 680 N N . LEU A 1 92 ? -8.307 9.686 13.830 1.00 90.81 92 LEU A N 1
ATOM 681 C CA . LEU A 1 92 ? -7.503 8.575 14.325 1.00 90.81 92 LEU A CA 1
ATOM 682 C C . LEU A 1 92 ? -6.168 8.458 13.580 1.00 90.81 92 LEU A C 1
ATOM 684 O O . LEU A 1 92 ? -5.140 8.217 14.212 1.00 90.81 92 LEU A O 1
ATOM 688 N N . LYS A 1 93 ? -6.148 8.721 12.267 1.00 92.69 93 LYS A N 1
ATOM 689 C CA . LYS A 1 93 ? -4.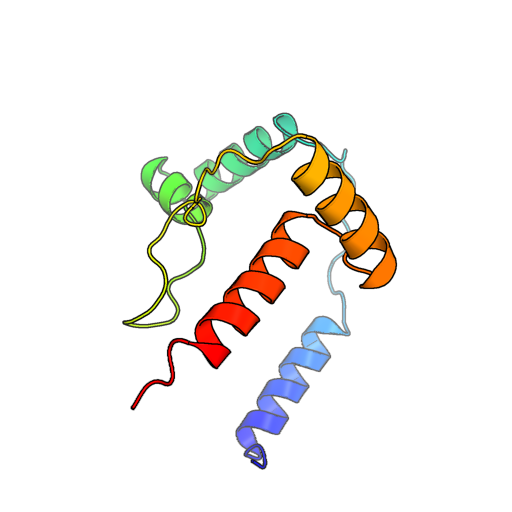917 8.771 11.464 1.00 92.69 93 LYS A CA 1
ATOM 690 C C . LYS A 1 93 ? -3.911 9.773 12.029 1.00 92.69 93 LYS A C 1
ATOM 692 O O . LYS A 1 93 ? -2.737 9.436 12.180 1.00 92.69 93 LYS A O 1
ATOM 697 N N . HIS A 1 94 ? -4.371 10.978 12.373 1.00 90.81 94 HIS A N 1
ATOM 698 C CA . HIS A 1 94 ? -3.516 12.001 12.980 1.00 90.81 94 HIS A CA 1
ATOM 699 C C . HIS A 1 94 ? -3.002 11.574 14.355 1.00 90.81 94 HIS A C 1
ATOM 701 O O . HIS A 1 94 ? -1.825 11.766 14.652 1.00 90.81 94 HIS A O 1
ATOM 707 N N . ARG A 1 95 ? -3.857 10.947 15.169 1.00 90.75 95 ARG A N 1
ATOM 708 C CA . ARG A 1 95 ? -3.497 10.486 16.516 1.00 90.75 95 ARG A CA 1
ATOM 709 C C . ARG A 1 95 ? -2.486 9.339 16.511 1.00 90.75 95 ARG A C 1
ATOM 711 O O . ARG A 1 95 ? -1.635 9.277 17.390 1.00 90.75 95 ARG A O 1
ATOM 718 N N . MET A 1 96 ? -2.590 8.429 15.548 1.00 87.69 96 MET A N 1
ATOM 719 C CA . MET A 1 96 ? -1.720 7.255 15.432 1.00 87.69 96 MET A CA 1
ATOM 720 C C . MET A 1 96 ? -0.475 7.507 14.565 1.00 87.69 96 MET A C 1
ATOM 722 O O . MET A 1 96 ? 0.303 6.585 14.343 1.00 87.69 96 MET A O 1
ATOM 726 N N . HIS A 1 97 ? -0.277 8.739 14.076 1.00 89.69 97 HIS A N 1
ATOM 727 C CA . HIS A 1 97 ? 0.841 9.130 13.205 1.00 89.69 97 HIS A CA 1
ATOM 728 C C . HIS A 1 97 ? 0.998 8.251 11.950 1.00 89.69 97 HIS A C 1
ATOM 730 O O . HIS A 1 97 ? 2.107 8.011 11.471 1.00 89.69 97 HIS A O 1
ATOM 736 N N . VAL A 1 98 ? -0.124 7.788 11.396 1.00 89.25 98 VAL A N 1
ATOM 737 C CA . VAL A 1 98 ? -0.144 6.909 10.221 1.00 89.25 98 VAL A CA 1
ATOM 738 C C . VAL A 1 98 ? -0.233 7.748 8.948 1.00 89.25 98 VAL A C 1
ATOM 740 O O . VAL A 1 98 ? -0.943 8.753 8.903 1.00 89.25 98 VAL A O 1
ATOM 743 N N . LYS A 1 99 ? 0.479 7.354 7.885 1.00 86.62 99 LYS A N 1
ATOM 744 C CA . LYS A 1 99 ? 0.565 8.159 6.653 1.00 86.62 99 LYS A CA 1
ATOM 745 C C . LYS A 1 99 ? -0.665 8.019 5.761 1.00 86.62 99 LYS A C 1
ATOM 747 O O . LYS A 1 99 ? -1.027 8.968 5.070 1.00 86.62 99 LYS A O 1
ATOM 752 N N . THR A 1 100 ? -1.307 6.848 5.756 1.00 89.94 100 THR A N 1
ATOM 753 C CA . THR A 1 100 ? -2.420 6.552 4.840 1.00 89.94 100 THR A CA 1
ATOM 754 C C . THR A 1 100 ? -3.612 5.915 5.548 1.00 89.94 100 THR A C 1
ATOM 756 O O . THR A 1 100 ? -3.451 5.129 6.479 1.00 89.94 100 THR A O 1
ATOM 759 N N . ASP A 1 101 ? -4.822 6.195 5.058 1.00 88.44 101 ASP A N 1
ATOM 760 C CA . ASP A 1 101 ? -6.059 5.594 5.580 1.00 88.44 101 ASP A CA 1
ATOM 761 C C . ASP A 1 101 ? -6.034 4.063 5.428 1.00 88.44 101 ASP A C 1
ATOM 763 O O . ASP A 1 101 ? -6.485 3.328 6.300 1.00 88.44 101 ASP A O 1
ATOM 767 N N . SER A 1 102 ? -5.442 3.566 4.336 1.00 89.44 102 SER A N 1
ATOM 768 C CA . SER A 1 102 ? -5.286 2.126 4.095 1.00 89.44 102 SER A CA 1
ATOM 769 C C . SER A 1 102 ? -4.387 1.442 5.122 1.00 89.44 102 SER A C 1
ATOM 771 O O . SER A 1 102 ? -4.609 0.283 5.454 1.00 89.44 102 SER A O 1
ATOM 773 N N . GLU A 1 103 ? -3.356 2.129 5.601 1.00 89.19 103 GLU A N 1
ATOM 774 C CA . GLU A 1 103 ? -2.461 1.610 6.633 1.00 89.19 103 GLU A CA 1
ATOM 775 C C . GLU A 1 103 ? -3.157 1.581 7.994 1.00 89.19 103 GLU A C 1
ATOM 777 O O . GLU A 1 103 ? -3.100 0.561 8.675 1.00 89.19 103 GLU A O 1
ATOM 782 N N . LEU A 1 104 ? -3.918 2.627 8.329 1.00 92.31 104 LEU A N 1
ATOM 783 C CA . LEU A 1 104 ? -4.730 2.657 9.544 1.00 92.31 104 LEU A CA 1
ATOM 784 C C . LEU A 1 104 ? -5.765 1.520 9.565 1.00 92.31 104 LEU A C 1
ATOM 786 O O . LEU A 1 104 ? -5.880 0.802 10.556 1.00 92.31 104 LEU A O 1
ATOM 790 N N . VAL A 1 105 ? -6.494 1.326 8.461 1.00 91.69 105 VAL A N 1
ATOM 791 C CA . VAL A 1 105 ? -7.504 0.262 8.349 1.00 91.69 105 VAL A CA 1
ATOM 792 C C . VAL A 1 105 ? -6.867 -1.126 8.436 1.00 91.69 105 VAL A C 1
ATOM 794 O O . VAL A 1 105 ? -7.449 -2.012 9.053 1.00 91.69 105 VAL A O 1
ATOM 797 N N . ARG A 1 106 ? -5.666 -1.324 7.874 1.00 90.62 106 ARG A N 1
ATOM 798 C CA . ARG A 1 106 ? -4.923 -2.588 8.013 1.00 90.62 106 ARG A CA 1
ATOM 799 C C . ARG A 1 106 ? -4.580 -2.889 9.470 1.00 90.62 106 ARG A C 1
ATOM 801 O O . ARG A 1 106 ? -4.896 -3.976 9.931 1.00 90.62 106 ARG A O 1
ATOM 808 N N . VAL A 1 107 ? -4.033 -1.917 10.203 1.00 90.75 107 VAL A N 1
ATOM 809 C CA . VAL A 1 107 ? -3.707 -2.084 11.632 1.00 90.75 107 VAL A CA 1
ATOM 810 C C . VAL A 1 107 ? -4.955 -2.416 12.452 1.00 90.75 107 VAL A C 1
ATOM 812 O O . VAL A 1 107 ? -4.939 -3.353 13.244 1.00 90.75 107 VAL A O 1
ATOM 815 N N . ALA A 1 108 ? -6.055 -1.693 12.226 1.00 90.81 108 ALA A N 1
ATOM 816 C CA . ALA A 1 108 ? -7.310 -1.940 12.931 1.00 90.81 108 ALA A CA 1
ATOM 817 C C . ALA A 1 108 ? -7.889 -3.334 12.628 1.00 90.81 108 ALA A C 1
ATOM 819 O O . ALA A 1 108 ? -8.381 -4.012 13.531 1.00 90.81 108 ALA A O 1
ATOM 820 N N . LEU A 1 109 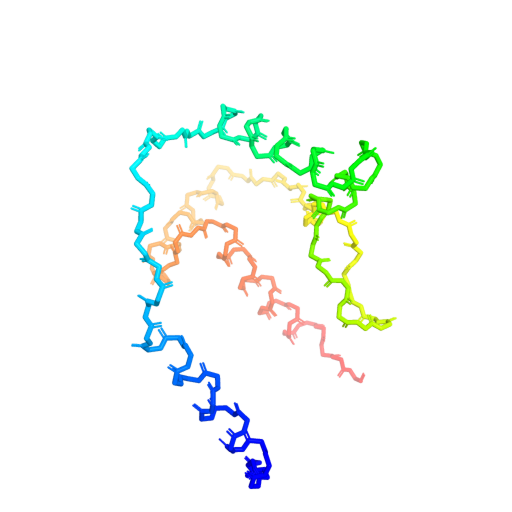? -7.820 -3.776 11.367 1.00 90.75 109 LEU A N 1
ATOM 821 C CA . LEU A 1 109 ? -8.231 -5.124 10.972 1.00 90.75 109 LEU A CA 1
ATOM 822 C C . LEU A 1 109 ? -7.347 -6.190 11.618 1.00 90.75 109 LEU A C 1
ATOM 824 O O . LEU A 1 109 ? -7.885 -7.153 12.153 1.00 90.75 109 LEU A O 1
ATOM 828 N N . ASP A 1 110 ? -6.027 -6.012 11.617 1.00 90.12 110 ASP A N 1
ATOM 829 C CA . ASP A 1 110 ? -5.091 -6.956 12.232 1.00 90.12 110 ASP A CA 1
ATOM 830 C C . ASP A 1 110 ? -5.328 -7.075 13.744 1.00 90.12 110 ASP A C 1
ATOM 832 O O . ASP A 1 110 ? -5.357 -8.184 14.281 1.00 90.12 110 ASP A O 1
ATOM 836 N N . GLU A 1 111 ? -5.567 -5.958 14.436 1.00 90.75 111 GLU A N 1
ATOM 837 C CA . GLU A 1 111 ? -5.909 -5.948 15.861 1.00 90.75 111 GLU A CA 1
ATOM 838 C C . GLU A 1 111 ? -7.242 -6.664 16.121 1.00 90.75 111 GLU A C 1
ATOM 840 O O . GLU A 1 111 ? -7.330 -7.538 16.989 1.00 90.75 111 GLU A O 1
ATOM 845 N N . TYR A 1 112 ? -8.273 -6.352 15.328 1.00 91.62 112 TYR A N 1
ATOM 846 C CA . TYR A 1 112 ? -9.584 -6.986 15.436 1.00 91.62 112 TYR A CA 1
ATOM 847 C C . TYR A 1 112 ? -9.506 -8.496 15.173 1.00 91.62 112 TYR A C 1
ATOM 849 O O . TYR A 1 112 ? -10.043 -9.295 15.943 1.00 91.62 112 TYR A O 1
ATOM 857 N N . MET A 1 113 ? -8.790 -8.910 14.126 1.00 92.00 113 MET A N 1
ATOM 858 C CA . MET A 1 113 ? -8.579 -10.320 13.806 1.00 92.00 113 MET A CA 1
ATOM 859 C C . MET A 1 113 ? -7.762 -11.018 14.890 1.00 92.00 113 MET A C 1
ATOM 861 O O . MET A 1 113 ? -8.137 -12.100 15.312 1.00 92.00 113 MET A O 1
ATOM 865 N N . THR A 1 114 ? -6.703 -10.408 15.414 1.00 90.31 114 THR A N 1
ATOM 866 C CA . THR A 1 114 ? -5.915 -11.012 16.502 1.00 90.31 114 THR A CA 1
ATOM 867 C C . THR A 1 114 ? -6.765 -11.225 17.755 1.00 90.31 114 THR A C 1
ATOM 869 O O . THR A 1 114 ? -6.662 -12.259 18.414 1.00 90.31 114 THR A O 1
ATOM 872 N N . LYS A 1 115 ? -7.650 -10.271 18.065 1.00 88.50 115 LYS A N 1
ATOM 873 C CA . LYS A 1 115 ? -8.530 -10.326 19.234 1.00 88.50 115 LYS A CA 1
ATOM 874 C C . LYS A 1 115 ? -9.639 -11.373 19.112 1.00 88.50 115 LYS A C 1
ATOM 876 O O . LYS A 1 115 ? -9.969 -12.022 20.101 1.00 88.50 115 LYS A O 1
ATOM 881 N N . HIS A 1 116 ? -10.236 -11.514 17.931 1.00 87.44 116 HIS A N 1
ATOM 882 C CA . HIS A 1 116 ? -11.441 -12.332 17.728 1.00 87.44 116 HIS A CA 1
ATOM 883 C C . HIS A 1 116 ? -11.185 -13.665 17.034 1.00 87.44 116 HIS A C 1
ATOM 885 O O . HIS A 1 116 ? -12.008 -14.573 17.100 1.00 87.44 116 HIS A O 1
ATOM 891 N N . LEU A 1 117 ? -10.044 -13.786 16.375 1.00 82.56 117 LEU A N 1
ATOM 892 C CA . LEU A 1 117 ? -9.660 -14.921 15.559 1.00 82.56 117 LEU A CA 1
ATOM 893 C C . LEU A 1 117 ? -8.435 -15.578 16.192 1.00 82.56 117 LEU A C 1
ATOM 895 O O . LEU A 1 117 ? -7.463 -15.854 15.491 1.00 82.56 117 LEU A O 1
ATOM 899 N N . GLN A 1 118 ? -8.486 -15.805 17.520 1.00 62.78 118 GLN A N 1
ATOM 900 C CA . GLN A 1 118 ? -7.542 -16.682 18.220 1.00 62.78 118 GLN A CA 1
ATOM 901 C C . GLN A 1 118 ? -7.432 -17.962 17.394 1.00 62.78 118 GLN A C 1
ATOM 903 O O . GLN A 1 118 ? -8.338 -18.795 17.399 1.00 62.78 118 GLN A O 1
ATOM 908 N N . ARG A 1 119 ? -6.353 -18.077 16.616 1.00 54.50 119 ARG A N 1
ATOM 909 C CA . ARG A 1 119 ? -6.024 -19.311 15.920 1.00 54.50 119 ARG A CA 1
ATOM 910 C C . ARG A 1 119 ? -5.667 -20.292 17.025 1.00 54.50 119 ARG A C 1
ATOM 912 O O . ARG A 1 119 ? -4.583 -20.186 17.594 1.00 54.50 119 ARG A O 1
ATOM 919 N N . GLN A 1 120 ? -6.633 -21.133 17.389 1.00 45.75 120 GLN A N 1
ATOM 920 C CA . GLN A 1 120 ? -6.341 -22.410 18.026 1.00 45.75 120 GLN A CA 1
ATOM 921 C C . GLN A 1 120 ? -5.429 -23.221 17.106 1.00 45.75 120 GLN A C 1
ATOM 923 O O . GLN A 1 120 ? -5.611 -23.121 15.867 1.00 45.75 120 GLN A O 1
#

Radius of gyration: 22.09 Å; chains: 1; bounding box: 52×36×46 Å

Sequence (120 aa):
MTLTKKDQERYRRLAELEEHPNGTSTTGESHHGDEAAAIGRHLLLEALGSEAAVAKAIGGRPSLGHNTAGHGSSPTIRVRVTASQREDITTLKHRMHVKTDSELVRVALDEYMTKHLQRQ